Protein AF-A0A848U3A7-F1 (afdb_monomer)

Radius of gyration: 20.96 Å; Cα contacts (8 Å, |Δi|>4): 84; chains: 1; bounding box: 38×36×82 Å

Solvent-accessible surface area (backbone atoms only — not comparable to full-atom values): 9613 Å² total; per-residue (Å²): 123,81,75,87,51,58,86,50,58,68,59,52,72,75,42,60,68,68,57,58,52,49,51,50,49,52,52,49,53,54,52,50,55,54,60,68,44,42,67,53,64,67,47,54,68,44,70,77,42,96,84,55,59,61,68,57,55,51,52,46,66,77,72,51,73,86,42,72,33,51,48,27,39,52,53,17,50,54,28,49,51,50,47,51,52,56,60,71,40,46,82,78,63,79,54,56,68,72,56,50,52,49,52,51,49,52,37,49,53,51,21,54,54,27,42,51,52,16,39,60,68,63,37,92,81,52,44,75,71,53,44,50,50,53,52,51,53,49,50,54,51,50,49,52,52,50,51,44,64,60,62,67,62,58,72,73,61,60,58,61,59,55,59,63,63,76,78,110

pLDDT: mean 77.42, std 15.73, range [39.06, 94.44]

Sequence (168 aa):
QFFTSGLNKDLVKKIRMVNVLAIHKFIGYLFISILLLHPFFIILPKFFDDGVTPSGAFVRLITTFSSTGVVLGLIAYTSLLSLMVTAFFRFKLHLKYRTWKRLHGYLTLLFVIASTWHVINIGRHSNTSFSLFYVLAVVIGVFYLLRTYLLKTSKGRSDKRNTLKIIK

Mean predicted aligned error: 10.66 Å

Secondary structure (DSSP, 8-state):
-GGGG-SSHHHHHHS-HHHHHHHHHHHHHHHHHHHHHHHHHHHGGGGGSTTS-HHHHHHHHHH---SHHHHHHHHHHHHHHHHHHHHHTTTTS---HHHHHHHHHHHHHHHHHHHHHHHHHH-TT--HHHHHHHHHHHHHHHHHHHHHHHHTTTHHHHHHHHHHHH--

Foldseek 3Di:
DLVVLPPDVVVCVVDPPVVVVVVCVVVLVVVLVVLLCVVVVVLVVVVVVPPDDSVRVVVCLVPPPPDPLSVLSVQLNVLSVVLVCLVVCVVVVPDDPVVSVVSNLVSVLSNLVSVLVSCCVPPPPDDPVNNVVSVVVSVVVVVSVVSSVPVVVPPPPPVVVVVVVVVD

Structure (mmCIF, N/CA/C/O backbone):
data_AF-A0A848U3A7-F1
#
_entry.id   AF-A0A848U3A7-F1
#
loop_
_atom_site.group_PDB
_atom_site.id
_atom_site.type_symbol
_atom_site.label_atom_id
_atom_site.label_alt_id
_atom_site.label_comp_id
_atom_site.label_asym_id
_atom_site.label_entity_id
_atom_site.label_seq_id
_atom_site.pdbx_PDB_ins_code
_atom_site.Cartn_x
_atom_site.Cartn_y
_atom_site.Cartn_z
_atom_site.occupancy
_atom_site.B_iso_or_equiv
_atom_site.auth_seq_id
_atom_site.auth_comp_id
_atom_site.auth_asym_id
_atom_site.auth_atom_id
_atom_site.pdbx_PDB_model_num
ATOM 1 N N . GLN A 1 1 ? -6.632 1.756 9.600 1.00 51.34 1 GLN A N 1
ATOM 2 C CA . GLN A 1 1 ? -6.246 1.545 11.024 1.00 51.34 1 GLN A CA 1
ATOM 3 C C . GLN A 1 1 ? -6.099 2.828 11.874 1.00 51.34 1 GLN A C 1
ATOM 5 O O . GLN A 1 1 ? -6.202 2.727 13.095 1.00 51.34 1 GLN A O 1
ATOM 10 N N . PHE A 1 2 ? -5.920 4.022 11.287 1.00 45.12 2 PHE A N 1
ATOM 11 C CA . PHE A 1 2 ? -5.574 5.266 12.007 1.00 45.12 2 PHE A CA 1
ATOM 12 C C . PHE A 1 2 ? -6.577 5.774 13.065 1.00 45.12 2 PHE A C 1
ATOM 14 O O . PHE A 1 2 ? -6.165 6.386 14.047 1.00 45.12 2 PHE A O 1
ATOM 21 N N . PHE A 1 3 ? -7.873 5.479 12.946 1.00 43.50 3 PHE A N 1
ATOM 22 C CA . PHE A 1 3 ? -8.904 6.126 13.776 1.00 43.50 3 PHE A CA 1
ATOM 23 C C . PHE A 1 3 ? -9.395 5.313 14.986 1.00 43.50 3 PHE A C 1
ATOM 25 O O . PHE A 1 3 ? -10.040 5.854 15.876 1.00 43.50 3 PHE A O 1
ATOM 32 N N . THR A 1 4 ? -9.006 4.039 15.122 1.00 46.59 4 THR A N 1
ATOM 33 C CA . THR A 1 4 ? -9.216 3.277 16.381 1.00 46.59 4 THR A CA 1
ATOM 34 C C . THR A 1 4 ? -8.279 3.695 17.527 1.00 46.59 4 THR A C 1
ATOM 36 O O . THR A 1 4 ? -8.280 3.076 18.600 1.00 46.59 4 THR A O 1
ATOM 39 N N . SER A 1 5 ? -7.449 4.707 17.280 1.00 52.19 5 SER A N 1
ATOM 40 C CA . SER A 1 5 ? -6.436 5.259 18.177 1.00 52.19 5 SER A CA 1
ATOM 41 C C . SER A 1 5 ? -6.992 6.202 19.242 1.00 52.19 5 SER A C 1
ATOM 43 O O . SER A 1 5 ? -6.308 6.450 20.228 1.00 52.19 5 SER A O 1
ATOM 45 N N . GLY A 1 6 ? -8.211 6.725 19.071 1.00 51.81 6 GLY A N 1
ATOM 46 C CA . GLY A 1 6 ? -8.709 7.795 19.937 1.00 51.81 6 GLY A CA 1
ATOM 47 C C . GLY A 1 6 ? -7.855 9.068 19.860 1.00 51.81 6 GLY A C 1
ATOM 48 O O . GLY A 1 6 ? -7.860 9.837 20.816 1.00 51.81 6 GLY A O 1
ATOM 49 N N . LEU A 1 7 ? -7.116 9.273 18.753 1.00 53.53 7 LEU A N 1
ATOM 50 C CA . LEU A 1 7 ? -6.240 10.432 18.529 1.00 53.53 7 LEU A CA 1
ATOM 51 C C . LEU A 1 7 ? -6.975 11.765 18.687 1.00 53.53 7 LEU A C 1
ATOM 53 O O . LEU A 1 7 ? -6.378 12.724 19.160 1.00 53.53 7 LEU A O 1
ATOM 57 N N . ASN A 1 8 ? -8.264 11.802 18.349 1.00 55.25 8 ASN A N 1
ATOM 58 C CA . ASN A 1 8 ? -9.125 12.935 18.631 1.00 55.25 8 ASN A CA 1
ATOM 59 C C . ASN A 1 8 ? -10.474 12.428 19.166 1.00 55.25 8 ASN A C 1
ATOM 61 O O . ASN A 1 8 ? -11.334 11.972 18.408 1.00 55.25 8 ASN A O 1
ATOM 65 N N . LYS A 1 9 ? -10.618 12.415 20.497 1.00 58.78 9 LYS A N 1
ATOM 66 C CA . LYS A 1 9 ? -11.817 11.898 21.180 1.00 58.78 9 LYS A CA 1
ATOM 67 C C . LYS A 1 9 ? -13.074 12.681 20.802 1.00 58.78 9 LYS A C 1
ATOM 69 O O . LYS A 1 9 ? -14.150 12.089 20.794 1.00 58.78 9 LYS A O 1
ATO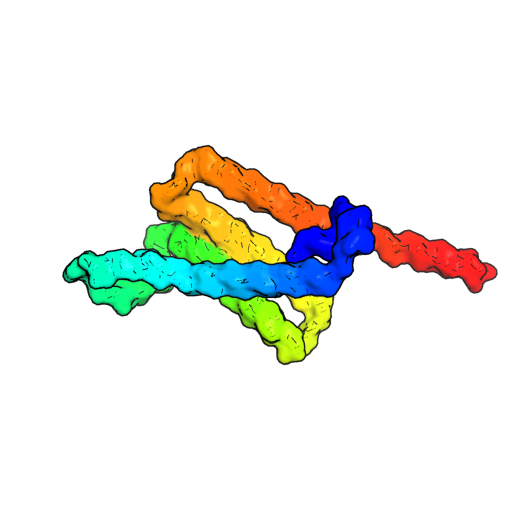M 74 N N . ASP A 1 10 ? -12.929 13.951 20.438 1.00 57.97 10 ASP A N 1
ATOM 75 C CA . ASP A 1 10 ? -14.048 14.826 20.090 1.00 57.97 10 ASP A CA 1
ATOM 76 C C . ASP A 1 10 ? -14.589 14.520 18.689 1.00 57.97 10 ASP A C 1
ATOM 78 O O . ASP A 1 10 ? -15.798 14.373 18.502 1.00 57.97 10 ASP A O 1
ATOM 82 N N . LEU A 1 11 ? -13.703 14.266 17.720 1.00 57.78 11 LEU A N 1
ATOM 83 C CA . LEU A 1 11 ? -14.092 13.784 16.387 1.00 57.78 11 LEU A CA 1
ATOM 84 C C . LEU A 1 11 ? -14.692 12.370 16.429 1.00 57.78 11 LEU A C 1
ATOM 86 O O . LEU A 1 11 ? -15.667 12.093 15.735 1.00 57.78 11 LEU A O 1
ATOM 90 N N . VAL A 1 12 ? -14.156 11.481 17.272 1.00 58.50 12 VAL A N 1
ATOM 91 C CA . VAL A 1 12 ? -14.683 10.112 17.447 1.00 58.50 12 VAL A CA 1
ATOM 92 C C . VAL A 1 12 ? -16.023 10.097 18.196 1.00 58.50 12 VAL A C 1
ATOM 94 O O . VAL A 1 12 ? -16.836 9.206 17.962 1.00 58.50 12 VAL A O 1
ATOM 97 N N . LYS A 1 13 ? -16.297 11.081 19.064 1.00 61.22 13 LYS A N 1
ATOM 98 C CA . LYS A 1 13 ? -17.631 11.271 19.662 1.00 61.22 13 LYS A CA 1
ATOM 99 C C . LYS A 1 13 ? -18.671 11.675 18.616 1.00 61.22 13 LYS A C 1
ATOM 101 O O . LYS A 1 13 ? -19.811 11.231 18.703 1.00 61.22 13 LYS A O 1
ATOM 106 N N . LYS A 1 14 ? -18.280 12.496 17.637 1.00 64.19 14 LYS A N 1
ATOM 107 C CA . LYS A 1 14 ? -19.182 13.019 16.599 1.00 64.19 14 LYS A CA 1
ATOM 108 C C . LYS A 1 14 ? -19.387 12.042 15.434 1.00 64.19 14 LYS A C 1
ATOM 110 O O . LYS A 1 14 ? -20.459 12.011 14.839 1.00 64.19 14 LYS A O 1
ATOM 115 N N . ILE A 1 15 ? -18.383 11.219 15.119 1.00 67.38 15 ILE A N 1
ATOM 116 C CA . ILE A 1 15 ? -18.407 10.264 14.002 1.00 67.38 15 ILE A CA 1
ATOM 117 C C . ILE A 1 15 ? -18.467 8.834 14.543 1.00 67.38 15 ILE A C 1
ATOM 119 O O . ILE A 1 15 ? -17.527 8.350 15.174 1.00 67.38 15 ILE A O 1
ATOM 123 N N . ARG A 1 16 ? -19.551 8.108 14.238 1.00 71.56 16 ARG A N 1
ATOM 124 C CA . ARG A 1 16 ? -19.697 6.706 14.659 1.00 71.56 16 ARG A CA 1
ATOM 125 C C . ARG A 1 16 ? -18.554 5.852 14.098 1.00 71.56 16 ARG A C 1
ATOM 127 O O . ARG A 1 16 ? -18.300 5.837 12.894 1.00 71.56 16 ARG A O 1
ATOM 134 N N . MET A 1 17 ? -17.931 5.047 14.961 1.00 69.44 17 MET A N 1
ATOM 135 C CA . MET A 1 17 ? -16.834 4.129 14.605 1.00 69.44 17 MET A CA 1
ATOM 136 C C . MET A 1 17 ? -17.172 3.155 13.463 1.00 69.44 17 MET A C 1
ATOM 138 O O . MET A 1 17 ? -16.270 2.704 12.756 1.00 69.44 17 MET A O 1
ATOM 142 N N . VAL A 1 18 ? -18.457 2.843 13.265 1.00 76.06 18 VAL A N 1
ATOM 143 C CA . VAL A 1 18 ? -18.926 2.015 12.144 1.00 76.06 18 VAL A CA 1
ATOM 144 C C . VAL A 1 18 ? -18.660 2.676 10.787 1.00 76.06 18 VAL A C 1
ATOM 146 O O . VAL A 1 18 ? -18.170 2.003 9.882 1.00 76.06 18 VAL A O 1
ATOM 149 N N . ASN A 1 19 ? -18.857 3.993 10.673 1.00 80.69 19 ASN A N 1
ATOM 150 C CA . ASN A 1 19 ? -18.649 4.739 9.427 1.00 80.69 19 ASN A CA 1
ATOM 151 C C . ASN A 1 19 ? -17.161 4.809 9.088 1.00 80.69 19 ASN A C 1
ATOM 153 O O . ASN A 1 19 ? -16.757 4.572 7.957 1.00 80.69 19 ASN A O 1
ATOM 157 N N . VAL A 1 20 ? -16.326 5.042 10.098 1.00 77.12 20 VAL A N 1
ATOM 158 C CA . VAL A 1 20 ? -14.866 5.046 9.955 1.00 77.12 20 VAL A CA 1
ATOM 159 C C . VAL A 1 20 ? -14.350 3.707 9.425 1.00 77.12 20 VAL A C 1
ATOM 161 O O . VAL A 1 20 ? -13.482 3.666 8.551 1.00 77.12 20 VAL A O 1
ATOM 164 N N . LEU A 1 21 ? -14.870 2.595 9.953 1.00 79.19 21 LEU A N 1
ATOM 165 C CA . LEU A 1 21 ? -14.480 1.266 9.495 1.00 79.19 21 LEU A CA 1
ATOM 166 C C . LEU A 1 21 ? -14.982 0.993 8.071 1.00 79.19 21 LEU A C 1
ATOM 168 O O . LEU A 1 21 ? -14.253 0.377 7.296 1.00 79.19 21 LEU A O 1
ATOM 172 N N . ALA A 1 22 ? -16.185 1.457 7.723 1.00 85.31 22 ALA A N 1
ATOM 173 C CA . ALA A 1 22 ? -16.718 1.364 6.366 1.00 85.31 22 ALA A CA 1
ATOM 174 C C . ALA A 1 22 ? -15.845 2.137 5.365 1.00 85.31 22 ALA A C 1
ATOM 176 O O . ALA A 1 22 ? -15.403 1.558 4.376 1.00 85.31 22 ALA A O 1
ATOM 177 N N . ILE A 1 23 ? -15.490 3.387 5.679 1.00 86.00 23 ILE A N 1
ATOM 178 C CA . ILE A 1 23 ? -14.600 4.220 4.857 1.00 86.00 23 ILE A CA 1
ATOM 179 C C . ILE A 1 23 ? -13.225 3.562 4.708 1.00 86.00 23 ILE A C 1
ATOM 181 O O . ILE A 1 23 ? -12.699 3.478 3.605 1.00 86.00 23 ILE A O 1
ATOM 185 N N . HIS A 1 24 ? -12.645 3.031 5.790 1.00 87.12 24 HIS A N 1
ATOM 186 C CA . HIS A 1 24 ? -11.350 2.352 5.708 1.00 87.12 24 HIS A CA 1
ATOM 187 C C . HIS A 1 24 ? -11.384 1.124 4.792 1.00 87.12 24 HIS A C 1
ATOM 189 O O . HIS A 1 24 ? -10.426 0.905 4.056 1.00 87.12 24 HIS A O 1
ATOM 195 N N . LYS A 1 25 ? -12.465 0.333 4.836 1.00 88.00 25 LYS A N 1
ATOM 196 C CA . LYS A 1 25 ? -12.650 -0.806 3.930 1.00 88.00 25 LYS A CA 1
ATOM 197 C C . LYS A 1 25 ? -12.797 -0.342 2.485 1.00 88.00 25 LYS A C 1
ATOM 199 O O . LYS A 1 25 ? -12.130 -0.895 1.624 1.00 88.00 25 LYS A O 1
ATOM 204 N N . PHE A 1 26 ? -13.620 0.676 2.241 1.00 91.56 26 PHE A N 1
ATOM 205 C CA . PHE A 1 26 ? -13.831 1.235 0.907 1.00 91.56 26 PHE A CA 1
ATOM 206 C C . PHE A 1 26 ? -12.522 1.747 0.294 1.00 91.56 26 PHE A C 1
ATOM 208 O O . PHE A 1 26 ? -12.118 1.287 -0.769 1.00 91.56 26 PHE A O 1
ATOM 215 N N . ILE A 1 27 ? -11.810 2.613 1.022 1.00 90.81 27 ILE A N 1
ATOM 216 C CA . ILE A 1 27 ? -10.498 3.131 0.619 1.00 90.81 27 ILE A CA 1
ATOM 217 C C . ILE A 1 27 ? -9.510 1.976 0.423 1.00 90.81 27 ILE A C 1
ATOM 219 O O . ILE A 1 27 ? -8.811 1.929 -0.581 1.00 90.81 27 ILE A O 1
ATOM 223 N N . GLY A 1 28 ? -9.467 1.018 1.352 1.00 89.88 28 GLY A N 1
ATOM 224 C CA . GLY A 1 28 ? -8.575 -0.136 1.262 1.00 89.88 28 GLY A CA 1
ATOM 225 C C . GLY A 1 28 ? -8.796 -0.957 -0.008 1.00 89.88 28 GLY A C 1
ATOM 226 O O . GLY A 1 28 ? -7.830 -1.246 -0.706 1.00 89.88 28 GLY A O 1
ATOM 227 N N . TYR A 1 29 ? -10.048 -1.288 -0.336 1.00 91.06 29 TYR A N 1
ATOM 228 C CA . TYR A 1 29 ? -10.366 -2.023 -1.560 1.00 91.06 29 TYR A CA 1
ATOM 229 C C . TYR A 1 29 ? -10.038 -1.218 -2.815 1.00 91.06 29 TYR A C 1
ATOM 231 O O . TYR A 1 29 ? -9.408 -1.762 -3.714 1.00 91.06 29 TYR A O 1
ATOM 239 N N . LEU A 1 30 ? -10.366 0.077 -2.843 1.00 93.56 30 LEU A N 1
ATOM 240 C CA . LEU A 1 30 ? -10.043 0.950 -3.971 1.00 93.56 30 LEU A CA 1
ATOM 241 C C . LEU A 1 30 ? -8.530 0.994 -4.247 1.00 93.56 30 LEU A C 1
ATOM 243 O O . LEU A 1 30 ? -8.096 0.749 -5.371 1.00 93.56 30 LEU A O 1
ATOM 247 N N . PHE A 1 31 ? -7.719 1.256 -3.217 1.00 91.94 31 PHE A N 1
ATOM 248 C CA . PHE A 1 31 ? -6.263 1.316 -3.363 1.00 91.94 31 PHE A CA 1
ATOM 249 C C . PHE A 1 31 ? -5.659 -0.038 -3.733 1.00 91.94 31 PHE A C 1
ATOM 251 O O . PHE A 1 31 ? -4.792 -0.084 -4.599 1.00 91.94 31 PHE A O 1
ATOM 258 N N . ILE A 1 32 ? -6.114 -1.138 -3.122 1.00 92.25 32 ILE A N 1
ATOM 259 C CA . ILE A 1 32 ? -5.635 -2.482 -3.473 1.00 92.25 32 ILE A CA 1
ATOM 260 C C . ILE A 1 32 ? -5.925 -2.784 -4.946 1.00 92.25 32 ILE A C 1
ATOM 262 O O . ILE A 1 32 ? -5.030 -3.259 -5.636 1.00 92.25 32 ILE A O 1
ATOM 266 N N . SER A 1 33 ? -7.123 -2.474 -5.450 1.00 92.44 33 SER A N 1
ATOM 267 C CA . SER A 1 33 ? -7.467 -2.691 -6.860 1.00 92.44 33 SER A CA 1
ATOM 268 C C . SER A 1 33 ? -6.547 -1.916 -7.805 1.00 92.44 33 SER A C 1
ATOM 270 O O . SER A 1 33 ? -5.999 -2.500 -8.736 1.00 92.44 33 SER A O 1
ATOM 272 N N . ILE A 1 34 ? -6.316 -0.625 -7.541 1.00 93.06 34 ILE A N 1
ATOM 273 C CA . ILE A 1 34 ? -5.430 0.212 -8.368 1.00 93.06 34 ILE A CA 1
ATOM 274 C C . ILE A 1 34 ? -3.987 -0.308 -8.322 1.00 93.06 34 ILE A C 1
ATOM 276 O O . ILE A 1 34 ? -3.333 -0.430 -9.355 1.00 93.06 34 ILE A O 1
ATOM 280 N N . LEU A 1 35 ? -3.487 -0.644 -7.132 1.00 91.69 35 LEU A N 1
ATOM 281 C CA . LEU A 1 35 ? -2.114 -1.111 -6.940 1.00 91.69 35 LEU A CA 1
ATOM 282 C C . LEU A 1 35 ? -1.880 -2.527 -7.481 1.00 91.69 35 LEU A C 1
ATOM 284 O O . LEU A 1 35 ? -0.771 -2.836 -7.906 1.00 91.69 35 LEU A O 1
ATOM 288 N N . LEU A 1 36 ? -2.898 -3.388 -7.513 1.00 90.38 36 LEU A N 1
ATOM 289 C CA . LEU A 1 36 ? -2.793 -4.690 -8.173 1.00 90.38 36 LEU A CA 1
ATOM 290 C C . LEU A 1 36 ? -2.684 -4.550 -9.690 1.00 90.38 36 LEU A C 1
ATOM 292 O O . LEU A 1 36 ? -1.931 -5.301 -10.307 1.00 90.38 36 LEU A O 1
ATOM 296 N N . LEU A 1 37 ? -3.389 -3.574 -10.265 1.00 90.38 37 LEU A N 1
ATOM 297 C CA . LEU A 1 37 ? -3.328 -3.241 -11.690 1.00 90.38 37 LEU A CA 1
ATOM 298 C C . LEU A 1 37 ? -2.090 -2.415 -12.064 1.00 90.38 37 LEU A C 1
ATOM 300 O O . LEU A 1 37 ? -1.792 -2.254 -13.243 1.00 90.38 37 LEU A O 1
ATOM 304 N N . HIS A 1 38 ? -1.327 -1.919 -11.091 1.00 88.19 38 HIS A N 1
ATOM 305 C CA . HIS A 1 38 ? -0.151 -1.086 -11.341 1.00 88.19 38 HIS A CA 1
ATOM 306 C C . HIS A 1 38 ? 0.875 -1.707 -12.315 1.00 88.19 38 HIS A C 1
ATOM 308 O O . HIS A 1 38 ? 1.249 -1.016 -13.265 1.00 88.19 38 HIS A O 1
ATOM 314 N N . PRO A 1 39 ? 1.297 -2.985 -12.185 1.00 84.44 39 PRO A N 1
ATOM 315 C CA . PRO A 1 39 ? 2.203 -3.595 -13.160 1.00 84.44 39 PRO A CA 1
ATOM 316 C C . PRO A 1 39 ? 1.603 -3.648 -14.570 1.00 84.44 39 PRO A C 1
ATOM 318 O O . PRO A 1 39 ? 2.322 -3.485 -15.551 1.00 84.44 39 PRO A O 1
ATOM 321 N N . PHE A 1 40 ? 0.282 -3.815 -14.678 1.00 83.88 40 PHE A N 1
ATOM 322 C CA . PHE A 1 40 ? -0.416 -3.800 -15.961 1.00 83.88 40 PHE A CA 1
ATOM 323 C C . PHE A 1 40 ? -0.361 -2.412 -16.609 1.00 83.88 40 PHE A C 1
ATOM 325 O O . PHE A 1 40 ? -0.051 -2.312 -17.792 1.00 83.88 40 PHE A O 1
ATOM 332 N N . PHE A 1 41 ? -0.541 -1.337 -15.834 1.00 84.56 41 PHE A N 1
ATOM 333 C CA . PHE A 1 41 ? -0.387 0.036 -16.334 1.00 84.56 41 PHE A CA 1
ATOM 334 C C . PHE A 1 41 ? 1.043 0.371 -16.778 1.00 84.56 41 PHE A C 1
ATOM 336 O O . PHE A 1 41 ? 1.218 1.211 -17.653 1.00 84.56 41 PHE A O 1
ATOM 343 N N . ILE A 1 42 ? 2.063 -0.291 -16.222 1.00 79.75 42 ILE A N 1
ATOM 344 C CA . ILE A 1 42 ? 3.456 -0.139 -16.679 1.00 79.75 42 ILE A CA 1
ATOM 345 C C . ILE A 1 42 ? 3.692 -0.864 -18.010 1.00 79.75 42 ILE A C 1
ATOM 347 O O . ILE A 1 42 ? 4.484 -0.404 -18.833 1.00 79.75 42 ILE A O 1
ATOM 351 N N . ILE A 1 43 ? 3.042 -2.010 -18.219 1.00 75.88 43 ILE A N 1
ATOM 352 C CA . ILE A 1 43 ? 3.216 -2.814 -19.434 1.00 75.88 43 ILE A CA 1
ATOM 353 C C . ILE A 1 43 ? 2.351 -2.269 -20.576 1.00 75.88 43 ILE A C 1
ATOM 355 O O . ILE A 1 43 ? 2.776 -2.346 -21.719 1.00 75.88 43 ILE A O 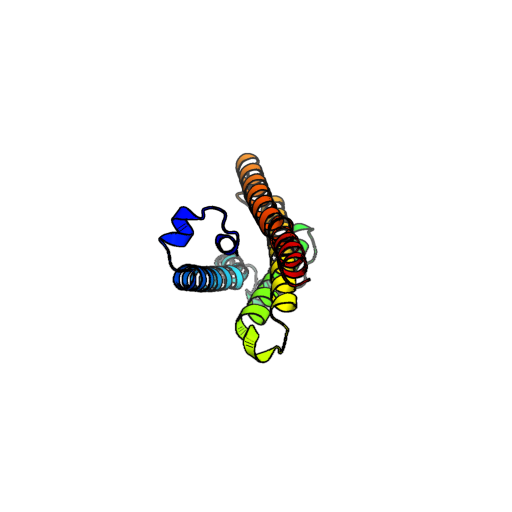1
ATOM 359 N N . LEU A 1 44 ? 1.194 -1.663 -20.283 1.00 79.06 44 LEU A N 1
ATOM 360 C CA . LEU A 1 44 ? 0.240 -1.118 -21.260 1.00 79.06 44 LEU A CA 1
ATOM 361 C C . LEU A 1 44 ? 0.882 -0.249 -22.361 1.00 79.06 44 LEU A C 1
ATOM 363 O O . LEU A 1 44 ? 0.657 -0.544 -23.530 1.00 79.06 44 LEU A O 1
ATOM 367 N N . PRO A 1 45 ? 1.728 0.753 -22.048 1.00 75.25 45 PRO A N 1
ATOM 368 C CA . PRO A 1 45 ? 2.413 1.540 -23.073 1.00 75.25 45 PRO A CA 1
ATOM 369 C C . PRO A 1 45 ? 3.308 0.698 -23.991 1.00 75.25 45 PRO A C 1
ATOM 371 O O . PRO A 1 45 ? 3.427 1.003 -25.170 1.00 75.25 45 PRO A O 1
ATOM 374 N N . LYS A 1 46 ? 3.884 -0.400 -23.484 1.00 71.94 46 LYS A N 1
ATOM 375 C CA . LYS A 1 46 ? 4.749 -1.295 -24.267 1.00 71.94 46 LYS A CA 1
ATOM 376 C C . LYS A 1 46 ? 3.992 -2.140 -25.287 1.00 71.94 46 LYS A C 1
ATOM 378 O O . LYS A 1 46 ? 4.634 -2.710 -26.154 1.00 71.94 46 LYS A O 1
ATOM 383 N N . PHE A 1 47 ? 2.663 -2.241 -25.199 1.00 68.81 47 PHE A N 1
ATOM 384 C CA . PHE A 1 47 ? 1.862 -2.876 -26.255 1.00 68.81 47 PHE A CA 1
ATOM 385 C C . PHE A 1 47 ? 1.872 -2.061 -27.554 1.00 68.81 47 PHE A C 1
ATOM 387 O O . PHE A 1 47 ? 1.554 -2.612 -28.601 1.00 68.81 47 PHE A O 1
ATOM 394 N N . PHE A 1 48 ? 2.213 -0.771 -27.475 1.00 72.88 48 PHE A N 1
ATOM 395 C CA . PHE A 1 48 ? 2.293 0.135 -28.620 1.00 72.88 48 PHE A CA 1
ATOM 396 C C . PHE A 1 48 ? 3.729 0.322 -29.137 1.00 72.88 48 PHE A C 1
ATOM 398 O O . PHE A 1 48 ? 3.913 0.969 -30.161 1.00 72.88 48 PHE A O 1
ATOM 405 N N . ASP A 1 49 ? 4.730 -0.239 -28.447 1.00 69.75 49 ASP A N 1
ATOM 406 C CA . ASP A 1 49 ? 6.117 -0.296 -28.915 1.00 69.75 49 ASP A CA 1
ATOM 407 C C . ASP A 1 49 ? 6.354 -1.670 -29.569 1.00 69.75 49 ASP A C 1
ATOM 409 O O . ASP A 1 49 ? 6.395 -2.689 -28.879 1.00 69.75 49 ASP A O 1
ATOM 413 N N . ASP A 1 50 ? 6.564 -1.710 -30.888 1.00 59.78 50 ASP A N 1
ATOM 414 C CA . ASP A 1 50 ? 6.669 -2.926 -31.728 1.00 59.78 50 ASP A CA 1
ATOM 415 C C . ASP A 1 50 ? 7.841 -3.891 -31.393 1.00 59.78 50 ASP A C 1
ATOM 417 O O . ASP A 1 50 ? 8.116 -4.842 -32.123 1.00 59.78 50 ASP A O 1
ATOM 421 N N . GLY A 1 51 ? 8.573 -3.673 -30.294 1.00 63.34 51 GLY A N 1
ATOM 422 C CA . GLY A 1 51 ? 9.831 -4.362 -29.984 1.00 63.34 51 GLY A CA 1
ATOM 423 C C . GLY A 1 51 ? 9.744 -5.582 -29.059 1.00 63.34 51 GLY A C 1
ATOM 424 O O . GLY A 1 51 ? 10.729 -6.311 -28.932 1.00 63.34 51 GLY A O 1
ATOM 425 N N . VAL A 1 52 ? 8.628 -5.822 -28.357 1.00 66.31 52 VAL A N 1
ATOM 426 C CA . VAL A 1 52 ? 8.526 -6.942 -27.398 1.00 66.31 52 VAL A CA 1
ATOM 427 C C . VAL A 1 52 ? 7.093 -7.430 -27.240 1.00 66.31 52 VAL A C 1
ATOM 429 O O . VAL A 1 52 ? 6.188 -6.642 -26.984 1.00 66.31 52 VAL A O 1
ATOM 432 N N . THR A 1 53 ? 6.887 -8.750 -27.280 1.00 74.19 53 THR A N 1
ATOM 433 C CA . THR A 1 53 ? 5.575 -9.315 -26.958 1.00 74.19 53 THR A CA 1
ATOM 434 C C . THR A 1 53 ? 5.194 -8.963 -25.509 1.00 74.19 53 THR A C 1
ATOM 436 O O . THR A 1 53 ? 6.010 -9.118 -24.590 1.00 74.19 53 THR A O 1
ATOM 439 N N . PRO A 1 54 ? 3.956 -8.510 -25.252 1.00 67.88 54 PRO A N 1
ATOM 440 C CA . PRO A 1 54 ? 3.539 -8.066 -23.920 1.00 67.88 54 PRO A CA 1
ATOM 441 C C . PRO A 1 54 ? 3.626 -9.155 -22.844 1.00 67.88 54 PRO A C 1
ATOM 443 O O . PRO A 1 54 ? 3.951 -8.882 -21.686 1.00 67.88 54 PRO A O 1
ATOM 446 N N . SER A 1 55 ? 3.397 -10.410 -23.237 1.00 73.75 55 SER A N 1
ATOM 447 C CA . SER A 1 55 ? 3.596 -11.584 -22.385 1.00 73.75 55 SER A CA 1
ATOM 448 C C . SER A 1 55 ? 5.067 -11.761 -21.993 1.00 73.75 55 SER A C 1
ATOM 450 O O . SER A 1 55 ? 5.363 -11.993 -20.821 1.00 73.75 55 SER A O 1
ATOM 452 N N . GLY A 1 56 ? 6.000 -11.572 -22.931 1.00 73.19 56 GLY A N 1
ATOM 453 C CA . GLY A 1 56 ? 7.439 -11.593 -22.665 1.00 73.19 56 GLY A CA 1
ATOM 454 C C . GLY A 1 56 ? 7.877 -10.466 -21.727 1.00 73.19 56 GLY A C 1
ATOM 455 O O . GLY A 1 56 ? 8.677 -10.693 -20.819 1.00 73.19 56 GLY A O 1
ATOM 456 N N . ALA A 1 57 ? 7.302 -9.268 -21.875 1.00 74.19 57 ALA A N 1
ATOM 457 C CA . ALA A 1 57 ? 7.553 -8.146 -20.972 1.00 74.19 57 ALA A CA 1
ATOM 458 C C . ALA A 1 57 ? 7.052 -8.418 -19.541 1.00 74.19 57 ALA A C 1
ATOM 460 O O . ALA A 1 57 ? 7.749 -8.078 -18.583 1.00 74.19 57 ALA A O 1
ATOM 461 N N . PHE A 1 58 ? 5.890 -9.064 -19.390 1.00 74.56 58 PHE A N 1
ATOM 462 C CA . PHE A 1 58 ? 5.363 -9.472 -18.086 1.00 74.56 58 PHE A CA 1
ATOM 463 C C . PHE A 1 58 ? 6.236 -10.538 -17.419 1.00 74.56 58 PHE A C 1
ATOM 465 O O . PHE A 1 58 ? 6.629 -10.363 -16.267 1.00 74.56 58 PHE A O 1
ATOM 472 N N . VAL A 1 59 ? 6.593 -11.606 -18.146 1.00 77.44 59 VAL A N 1
ATOM 473 C CA . VAL A 1 59 ? 7.475 -12.663 -17.624 1.00 77.44 59 VAL A CA 1
A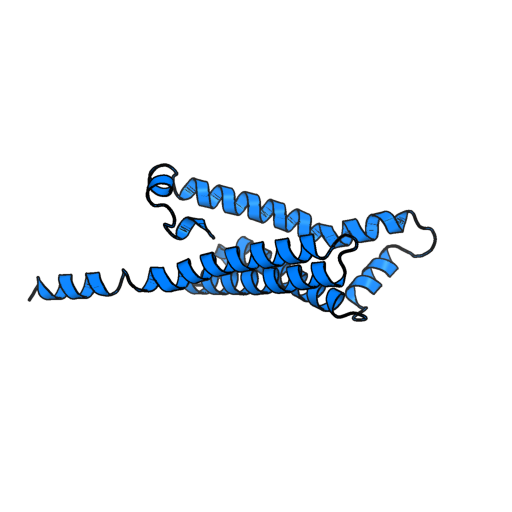TOM 474 C C . VAL A 1 59 ? 8.804 -12.060 -17.193 1.00 77.44 59 VAL A C 1
ATOM 476 O O . VAL A 1 59 ? 9.242 -12.290 -16.071 1.00 77.44 59 VAL A O 1
ATOM 479 N N . ARG A 1 60 ? 9.403 -11.206 -18.028 1.00 76.62 60 ARG A N 1
ATOM 480 C CA . ARG A 1 60 ? 10.646 -10.513 -17.687 1.00 76.62 60 ARG A CA 1
ATOM 481 C C . ARG A 1 60 ? 10.484 -9.659 -16.429 1.00 76.62 60 ARG A C 1
ATOM 483 O O . ARG A 1 60 ? 11.365 -9.687 -15.583 1.00 76.62 60 ARG A O 1
ATOM 490 N N . LEU A 1 6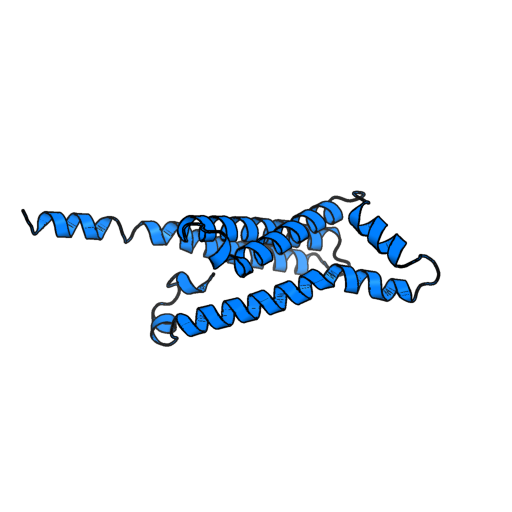1 ? 9.364 -8.960 -16.252 1.00 75.94 61 LEU A N 1
ATOM 491 C CA . LEU A 1 61 ? 9.108 -8.141 -15.063 1.00 75.94 61 LEU A CA 1
ATOM 492 C C . LEU A 1 61 ? 9.063 -8.958 -13.759 1.00 75.94 61 LEU A C 1
ATOM 494 O O . LEU A 1 61 ? 9.520 -8.463 -12.731 1.00 75.94 61 LEU A O 1
ATOM 498 N N . ILE A 1 62 ? 8.560 -10.196 -13.791 1.00 73.62 62 ILE A N 1
ATOM 499 C CA . ILE A 1 62 ? 8.466 -11.057 -12.596 1.00 73.62 62 ILE A CA 1
ATOM 500 C C . ILE A 1 62 ? 9.691 -11.958 -12.374 1.00 73.62 62 ILE A C 1
ATOM 502 O O . ILE A 1 62 ? 9.906 -12.402 -11.249 1.00 73.62 62 ILE A O 1
ATOM 506 N N . THR A 1 63 ? 10.492 -12.237 -13.408 1.00 76.44 63 THR A N 1
ATOM 507 C CA . THR A 1 63 ? 11.678 -13.114 -13.312 1.00 76.44 63 THR A CA 1
ATOM 508 C C . THR A 1 63 ? 13.006 -12.363 -13.272 1.00 76.44 63 THR A C 1
ATOM 510 O O . THR A 1 63 ? 14.032 -12.940 -12.915 1.00 76.44 63 THR A O 1
ATOM 513 N N . THR A 1 64 ? 13.016 -11.078 -13.626 1.00 76.12 64 THR A N 1
ATOM 514 C CA . THR A 1 64 ? 14.245 -10.284 -13.708 1.00 76.12 64 THR A CA 1
ATOM 515 C C . THR A 1 64 ? 14.506 -9.559 -12.394 1.00 76.12 64 THR A C 1
ATOM 517 O O . THR A 1 64 ? 13.971 -8.484 -12.137 1.00 76.12 64 THR A O 1
ATOM 520 N N . PHE A 1 65 ? 15.403 -10.108 -11.578 1.00 79.81 65 PHE A N 1
ATOM 521 C CA . PHE A 1 65 ? 15.853 -9.499 -10.319 1.00 79.81 65 PHE A CA 1
ATOM 522 C C . PHE A 1 65 ? 17.059 -8.563 -10.516 1.00 79.81 65 PHE A C 1
ATOM 524 O O . PHE A 1 65 ? 17.956 -8.502 -9.682 1.00 79.81 65 PHE A O 1
ATOM 531 N N . SER A 1 66 ? 17.107 -7.841 -11.639 1.00 74.81 66 SER A N 1
ATOM 532 C CA . SER A 1 66 ? 18.288 -7.061 -12.043 1.00 74.81 66 SER A CA 1
ATOM 533 C C . SER A 1 66 ? 18.554 -5.815 -11.205 1.00 74.81 66 SER A C 1
ATOM 535 O O . SER A 1 66 ? 19.641 -5.254 -11.293 1.00 74.81 66 SER A O 1
ATOM 537 N N . SER A 1 67 ? 17.586 -5.343 -10.419 1.00 83.44 67 SER A N 1
ATOM 538 C CA . SER A 1 67 ? 17.787 -4.182 -9.557 1.00 83.44 67 SER A CA 1
ATOM 539 C C . SER A 1 67 ? 17.055 -4.328 -8.234 1.00 83.44 67 SER A C 1
ATOM 541 O O . SER A 1 67 ? 15.954 -4.879 -8.155 1.00 83.44 67 SER A O 1
ATOM 543 N N . THR A 1 68 ? 17.652 -3.768 -7.183 1.00 86.88 68 THR A N 1
ATOM 544 C CA . THR A 1 68 ? 17.099 -3.779 -5.825 1.00 86.88 68 THR A CA 1
ATOM 545 C C . THR A 1 68 ? 15.679 -3.217 -5.783 1.00 86.88 68 THR A C 1
ATOM 547 O O . THR A 1 68 ? 14.834 -3.719 -5.048 1.00 86.88 68 THR A O 1
ATOM 550 N N . GLY A 1 69 ? 15.376 -2.206 -6.604 1.00 86.00 69 GLY A N 1
ATOM 551 C CA . GLY A 1 69 ? 14.032 -1.643 -6.677 1.00 86.00 69 GLY A CA 1
ATOM 552 C C . GLY A 1 69 ? 12.991 -2.634 -7.209 1.00 86.00 69 GLY A C 1
ATOM 553 O O . GLY A 1 69 ? 11.883 -2.651 -6.683 1.00 86.00 69 GLY A O 1
ATOM 554 N N . VAL A 1 70 ? 13.320 -3.499 -8.178 1.00 86.44 70 VAL A N 1
ATOM 555 C CA . VAL A 1 70 ? 12.377 -4.522 -8.675 1.00 86.44 70 VAL A CA 1
ATOM 556 C C . VAL A 1 70 ? 12.096 -5.552 -7.583 1.00 86.44 70 VAL A C 1
ATOM 558 O O . VAL A 1 70 ? 10.935 -5.871 -7.330 1.00 86.44 70 VAL A O 1
ATOM 561 N N . VAL A 1 71 ? 13.133 -5.994 -6.864 1.00 90.50 71 VAL A N 1
ATOM 562 C CA . VAL A 1 71 ? 12.986 -6.926 -5.733 1.00 90.50 71 VAL A CA 1
ATOM 563 C C . VAL A 1 71 ? 12.072 -6.339 -4.654 1.00 90.50 71 VAL A C 1
ATOM 565 O O . VAL A 1 71 ? 11.133 -6.993 -4.204 1.00 90.50 71 VAL A O 1
ATOM 568 N N . LEU A 1 72 ? 12.296 -5.078 -4.273 1.00 92.00 72 LEU A N 1
ATOM 569 C CA . LEU A 1 72 ? 11.460 -4.375 -3.296 1.00 92.00 72 LEU A CA 1
ATOM 570 C C . LEU A 1 72 ? 10.016 -4.206 -3.781 1.00 92.00 72 LEU A C 1
ATOM 572 O O . LEU A 1 72 ? 9.087 -4.341 -2.986 1.00 92.00 72 LEU A O 1
ATOM 576 N N . GLY A 1 73 ? 9.822 -3.979 -5.082 1.00 90.56 73 GLY A N 1
ATOM 577 C CA . GLY A 1 73 ? 8.505 -3.949 -5.715 1.00 90.56 73 GLY A CA 1
ATOM 578 C C . GLY A 1 73 ? 7.770 -5.284 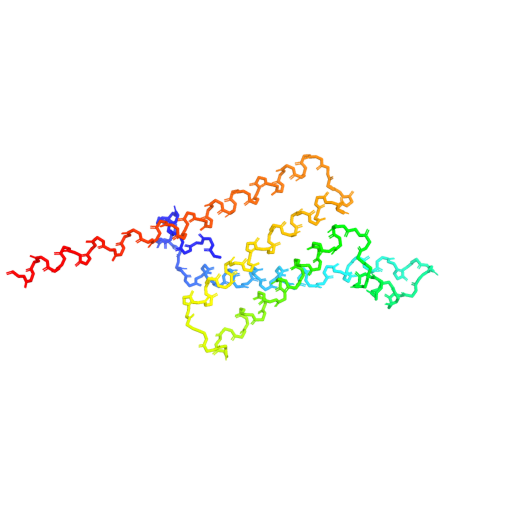-5.582 1.00 90.56 73 GLY A C 1
ATOM 579 O O . GLY A 1 73 ? 6.612 -5.300 -5.177 1.00 90.56 73 GLY A O 1
ATOM 580 N N . LEU A 1 74 ? 8.448 -6.410 -5.826 1.00 91.00 74 LEU A N 1
ATOM 581 C CA . LEU A 1 74 ? 7.877 -7.753 -5.659 1.00 91.00 74 LEU A CA 1
ATOM 582 C C . LEU A 1 74 ? 7.554 -8.070 -4.190 1.00 91.00 74 LEU A C 1
ATOM 584 O O . LEU A 1 74 ? 6.490 -8.620 -3.894 1.00 91.00 74 LEU A O 1
ATOM 588 N N . ILE A 1 75 ? 8.418 -7.675 -3.250 1.00 93.38 75 ILE A N 1
ATOM 589 C CA . ILE A 1 75 ? 8.152 -7.813 -1.806 1.00 93.38 75 ILE A CA 1
ATOM 590 C C . ILE A 1 75 ? 6.929 -6.977 -1.399 1.00 93.38 75 ILE A C 1
ATOM 592 O O . ILE A 1 75 ? 6.056 -7.453 -0.667 1.00 93.38 75 ILE A O 1
ATOM 596 N N . ALA A 1 76 ? 6.821 -5.742 -1.893 1.00 93.62 76 ALA A N 1
ATOM 597 C CA . ALA A 1 76 ? 5.656 -4.898 -1.651 1.00 93.62 76 ALA A CA 1
ATOM 598 C C . ALA A 1 76 ? 4.389 -5.519 -2.262 1.00 93.62 76 ALA A C 1
ATOM 600 O O . ALA A 1 76 ? 3.362 -5.616 -1.592 1.00 93.62 76 ALA A O 1
ATOM 601 N N . TYR A 1 77 ? 4.462 -6.012 -3.496 1.00 92.56 77 TYR A N 1
ATOM 602 C CA . TYR A 1 77 ? 3.325 -6.603 -4.201 1.00 92.56 77 TYR A CA 1
ATOM 603 C C . TYR A 1 77 ? 2.804 -7.872 -3.510 1.00 92.56 77 TYR A C 1
ATOM 605 O O . TYR A 1 77 ? 1.603 -8.018 -3.282 1.00 92.56 77 TYR A O 1
ATOM 613 N N . THR A 1 78 ? 3.699 -8.764 -3.081 1.00 92.81 78 THR A N 1
ATOM 614 C CA . THR A 1 78 ? 3.334 -9.971 -2.315 1.00 92.81 78 THR A CA 1
ATOM 615 C C . THR A 1 78 ? 2.760 -9.632 -0.936 1.00 92.81 78 THR A C 1
ATOM 617 O O . THR A 1 78 ? 1.785 -10.253 -0.494 1.00 92.81 78 THR A O 1
ATOM 620 N N . SER A 1 79 ? 3.292 -8.600 -0.273 1.00 94.25 79 SER A N 1
ATOM 621 C CA . SER A 1 79 ? 2.741 -8.078 0.985 1.00 94.25 79 SER A CA 1
ATOM 622 C C . SER A 1 79 ? 1.329 -7.515 0.795 1.00 94.25 79 SER A C 1
ATOM 624 O O . SER A 1 79 ? 0.441 -7.794 1.601 1.00 94.25 79 SER A O 1
ATOM 626 N N . LEU A 1 80 ? 1.093 -6.774 -0.293 1.00 93.94 80 LEU A N 1
ATOM 627 C CA . LEU A 1 80 ? -0.218 -6.238 -0.662 1.00 93.94 80 LEU A CA 1
ATOM 628 C C . LEU A 1 80 ? -1.232 -7.358 -0.936 1.00 93.94 80 LEU A C 1
ATOM 630 O O . LEU A 1 80 ? -2.352 -7.317 -0.422 1.00 93.94 80 LEU A O 1
ATOM 634 N N . LEU A 1 81 ? -0.835 -8.389 -1.685 1.00 93.12 81 LEU A N 1
ATOM 635 C CA . LEU A 1 81 ? -1.680 -9.552 -1.960 1.00 93.12 81 LEU A CA 1
ATOM 636 C C . LEU A 1 81 ? -2.050 -10.284 -0.661 1.00 93.12 81 LEU A C 1
ATOM 638 O O . LEU A 1 81 ? -3.215 -10.602 -0.420 1.00 93.12 81 LEU A O 1
ATOM 642 N N . SER A 1 82 ? -1.078 -10.455 0.236 1.00 93.25 82 SER A N 1
ATOM 643 C CA . SER A 1 82 ? -1.294 -11.030 1.567 1.00 93.25 82 SER A CA 1
ATOM 644 C C . SER A 1 82 ? -2.238 -10.174 2.423 1.00 93.25 82 SER A C 1
ATOM 646 O O . SER A 1 82 ? -3.105 -10.710 3.120 1.00 93.25 82 SER A O 1
ATOM 648 N N . LEU A 1 83 ? -2.137 -8.840 2.360 1.00 92.44 83 LEU A N 1
ATOM 649 C CA . LEU A 1 83 ? -3.074 -7.924 3.025 1.00 92.44 83 LEU A CA 1
ATOM 650 C C . LEU A 1 83 ? -4.500 -8.097 2.504 1.00 92.44 83 LEU A C 1
ATOM 652 O O . LEU A 1 83 ? -5.430 -8.165 3.309 1.00 92.44 83 LEU A O 1
ATOM 656 N N . MET A 1 84 ? -4.672 -8.207 1.186 1.00 91.88 84 MET A N 1
ATOM 657 C CA . MET A 1 84 ? -5.976 -8.430 0.564 1.00 91.88 84 MET A CA 1
ATOM 658 C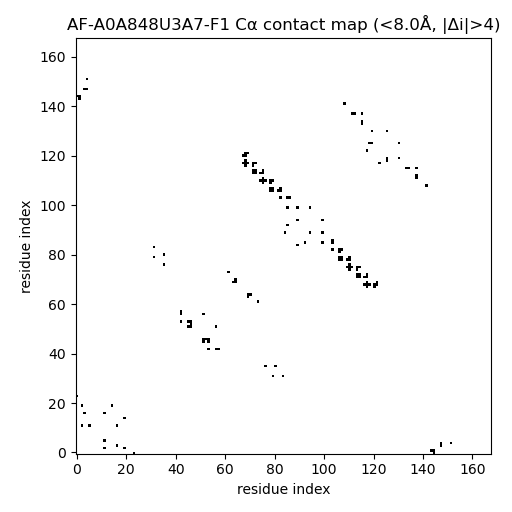 C . MET A 1 84 ? -6.589 -9.757 1.019 1.00 91.88 84 MET A C 1
ATOM 660 O O . MET A 1 84 ? -7.711 -9.770 1.523 1.00 91.88 84 MET A O 1
ATOM 664 N N . VAL A 1 85 ? -5.840 -10.860 0.909 1.00 91.62 85 VAL A N 1
ATOM 665 C CA . VAL A 1 85 ? -6.300 -12.203 1.297 1.00 91.62 85 VAL A CA 1
ATOM 666 C C . VAL A 1 85 ? -6.666 -12.238 2.780 1.00 91.62 85 VAL A C 1
ATOM 668 O O . VAL A 1 85 ? -7.763 -12.665 3.143 1.00 91.62 85 VAL A O 1
ATOM 671 N N . THR A 1 86 ? -5.794 -11.727 3.653 1.00 89.19 86 THR A N 1
ATOM 672 C CA . THR A 1 86 ? -6.049 -11.713 5.103 1.00 89.19 86 THR A CA 1
ATOM 673 C C . THR A 1 86 ? -7.210 -10.800 5.499 1.00 89.19 86 THR A C 1
ATOM 675 O O . THR A 1 86 ? -7.890 -11.075 6.491 1.00 89.19 86 THR A O 1
ATOM 678 N N . ALA A 1 87 ? -7.467 -9.719 4.759 1.00 87.44 87 ALA A N 1
ATOM 679 C CA . ALA A 1 87 ? -8.601 -8.832 5.002 1.00 87.44 87 ALA A CA 1
ATOM 680 C C . ALA A 1 87 ? -9.926 -9.433 4.508 1.00 87.44 87 ALA A C 1
ATOM 682 O O . ALA A 1 87 ? -10.911 -9.407 5.249 1.00 87.44 87 ALA A O 1
ATOM 683 N N . PHE A 1 88 ? -9.940 -9.998 3.298 1.00 88.19 88 PHE A N 1
ATOM 684 C CA . PHE A 1 88 ? -11.129 -10.568 2.665 1.00 88.19 88 PHE A CA 1
ATOM 685 C C . PHE A 1 88 ? -11.575 -11.859 3.360 1.00 88.19 88 PHE A C 1
ATOM 687 O O . PHE A 1 88 ? -12.723 -11.989 3.783 1.00 88.19 88 PHE A O 1
ATOM 694 N N . PHE A 1 89 ? -10.643 -12.786 3.593 1.00 88.44 89 PHE A N 1
ATOM 695 C CA . PHE A 1 89 ? -10.921 -14.072 4.236 1.00 88.44 89 PHE A CA 1
ATOM 696 C C . PHE A 1 89 ? -10.869 -14.021 5.762 1.00 88.44 89 PHE A C 1
ATOM 698 O O . PHE A 1 89 ? -10.807 -15.062 6.413 1.00 88.44 89 PHE A O 1
ATOM 705 N N . ARG A 1 90 ? -10.948 -12.830 6.369 1.00 80.69 90 ARG A N 1
ATOM 706 C CA . ARG A 1 90 ? -10.871 -12.654 7.827 1.00 80.69 90 ARG A CA 1
ATOM 707 C C . ARG A 1 90 ? -11.777 -13.623 8.599 1.00 80.69 90 ARG A C 1
ATOM 709 O O . ARG A 1 90 ? -11.359 -14.133 9.634 1.00 80.69 90 ARG A O 1
ATOM 716 N N . PHE A 1 91 ? -13.001 -13.849 8.123 1.00 77.38 91 PHE A N 1
ATOM 717 C CA . PHE A 1 91 ? -13.967 -14.728 8.792 1.00 77.38 91 PHE A CA 1
ATOM 718 C C . PHE A 1 91 ? -13.722 -16.219 8.526 1.00 77.38 91 PHE A C 1
ATOM 720 O O . PHE A 1 91 ? -14.052 -17.032 9.380 1.00 77.38 91 PHE A O 1
ATOM 727 N N . LYS A 1 92 ? -13.095 -16.578 7.397 1.00 82.50 92 LYS A N 1
ATOM 728 C CA . LYS A 1 92 ? -12.742 -17.970 7.066 1.00 82.50 92 LYS A CA 1
ATOM 729 C C . LYS A 1 92 ? -11.413 -18.420 7.681 1.00 82.50 92 LYS A C 1
ATOM 731 O O . LYS A 1 92 ? -11.189 -19.609 7.848 1.00 82.50 92 LYS A O 1
ATOM 736 N N . LEU A 1 93 ? -10.534 -17.482 8.034 1.00 78.38 93 LEU A N 1
ATOM 737 C CA . LEU A 1 93 ? -9.190 -17.778 8.542 1.00 78.38 93 LEU A CA 1
ATOM 738 C C . LEU A 1 93 ? -9.159 -18.306 9.989 1.00 78.38 93 LEU A C 1
ATOM 740 O O . LEU A 1 93 ? -8.081 -18.626 10.474 1.00 78.38 93 LEU A O 1
ATOM 744 N N . HIS A 1 94 ? -10.292 -18.366 10.704 1.00 81.69 94 HIS A N 1
ATOM 745 C CA . HIS A 1 94 ? -10.390 -18.791 12.116 1.00 81.69 94 HIS A CA 1
ATOM 746 C C . HIS A 1 94 ? -9.350 -18.150 13.070 1.00 81.69 94 HIS A C 1
ATOM 748 O O . HIS A 1 94 ? -9.095 -18.635 14.172 1.00 81.69 94 HIS A O 1
ATOM 754 N N . LEU A 1 95 ? -8.747 -17.020 12.681 1.00 82.38 95 LEU A N 1
ATOM 755 C CA . LEU A 1 95 ? -7.732 -16.335 13.470 1.00 82.38 95 LEU A CA 1
ATOM 756 C C . LEU A 1 95 ? -8.391 -15.482 14.553 1.00 82.38 95 LEU A C 1
ATOM 758 O O . LEU A 1 95 ? -9.295 -14.683 14.291 1.00 82.38 95 LEU A O 1
ATOM 762 N N . LYS A 1 96 ? -7.851 -15.554 15.775 1.00 86.06 96 LYS A N 1
ATOM 763 C CA . LYS A 1 96 ? -8.209 -14.614 16.845 1.00 86.06 96 LYS A CA 1
ATOM 764 C C . LYS A 1 96 ? -7.992 -13.183 16.349 1.00 86.06 96 LYS A C 1
ATOM 766 O O . LYS A 1 96 ? -6.938 -12.860 15.796 1.00 86.06 96 LYS A O 1
ATOM 771 N N . TYR A 1 97 ? -8.946 -12.294 16.629 1.00 79.38 97 TYR A N 1
ATOM 772 C CA . TYR A 1 97 ? -8.904 -10.895 16.182 1.00 79.38 97 TYR A CA 1
ATOM 773 C C . TYR A 1 97 ? -7.581 -10.188 16.520 1.00 79.38 97 TYR A C 1
ATOM 775 O O . TYR A 1 97 ? -7.062 -9.412 15.721 1.00 79.38 97 TYR A O 1
ATOM 783 N N . ARG A 1 98 ? -6.998 -10.485 17.690 1.00 78.56 98 ARG A N 1
ATOM 784 C CA . ARG A 1 98 ? -5.714 -9.916 18.122 1.00 78.56 98 ARG A CA 1
ATOM 785 C C . ARG A 1 98 ? -4.548 -10.348 17.227 1.00 78.56 98 ARG A C 1
ATOM 787 O O . ARG A 1 98 ? -3.693 -9.517 16.931 1.00 78.56 98 ARG A O 1
ATOM 794 N N . THR A 1 99 ? -4.524 -11.610 16.805 1.00 85.00 99 THR A N 1
ATOM 795 C CA . THR A 1 99 ? -3.495 -12.165 15.914 1.00 85.00 99 THR A CA 1
ATOM 796 C C . THR A 1 99 ? -3.647 -11.594 14.513 1.00 85.00 99 THR A C 1
ATOM 798 O O . THR A 1 99 ? -2.693 -11.029 13.989 1.00 85.00 99 THR A O 1
ATOM 801 N N . TRP A 1 100 ? -4.866 -11.628 13.963 1.00 87.12 100 TRP A N 1
ATOM 802 C CA . TRP A 1 100 ? -5.174 -11.026 12.664 1.00 87.12 100 TRP A CA 1
ATOM 803 C C . TRP A 1 100 ? -4.775 -9.546 12.613 1.00 87.12 100 TRP A C 1
ATOM 805 O O . TRP A 1 100 ? -4.107 -9.109 11.682 1.00 87.12 100 TRP A O 1
ATOM 815 N N . LYS A 1 101 ? -5.106 -8.778 13.659 1.00 84.50 101 LYS A N 1
ATOM 816 C CA . LYS A 1 101 ? -4.765 -7.353 13.741 1.00 84.50 101 LYS A CA 1
ATOM 817 C C . LYS A 1 101 ? -3.251 -7.112 13.705 1.00 84.50 101 LYS A C 1
ATOM 819 O O . LYS A 1 101 ? -2.814 -6.179 13.035 1.00 84.50 101 LYS A O 1
ATOM 824 N N . ARG A 1 102 ? -2.470 -7.919 14.435 1.00 84.81 102 ARG A N 1
ATOM 825 C CA . ARG A 1 102 ? -1.001 -7.826 14.449 1.00 84.81 102 ARG A CA 1
ATOM 826 C C . ARG A 1 102 ? -0.421 -8.177 13.086 1.00 84.81 102 ARG A C 1
ATOM 828 O O . ARG A 1 102 ? 0.341 -7.384 12.555 1.00 84.81 102 ARG A O 1
ATOM 835 N N . LEU A 1 103 ? -0.843 -9.304 12.512 1.00 88.75 103 LEU A N 1
ATOM 836 C CA . LEU A 1 103 ? -0.411 -9.751 11.188 1.00 88.75 103 LEU A CA 1
ATOM 837 C C . LEU A 1 103 ? -0.681 -8.682 10.123 1.00 88.75 103 LEU A C 1
ATOM 839 O O . LEU A 1 103 ? 0.230 -8.265 9.420 1.00 88.75 103 LEU A O 1
ATOM 843 N N . HIS A 1 104 ? -1.912 -8.171 10.067 1.00 87.94 104 HIS A N 1
ATOM 844 C CA . HIS A 1 104 ? -2.295 -7.118 9.130 1.00 87.94 104 HIS A CA 1
ATOM 845 C C . HIS A 1 104 ? -1.484 -5.827 9.347 1.00 87.94 104 HIS A C 1
ATOM 847 O O . HIS A 1 104 ? -1.104 -5.163 8.388 1.00 87.94 104 HIS A O 1
ATOM 853 N N . GLY A 1 105 ? -1.179 -5.476 10.602 1.00 87.44 105 GLY A N 1
ATOM 854 C CA . GLY A 1 105 ? -0.305 -4.345 10.928 1.00 87.44 105 GLY A CA 1
ATOM 855 C C . GLY A 1 105 ? 1.134 -4.535 10.439 1.00 87.44 105 GLY A C 1
ATOM 856 O O . GLY A 1 105 ? 1.670 -3.634 9.802 1.00 87.44 105 GLY A O 1
ATOM 857 N N . TYR A 1 106 ? 1.740 -5.700 10.689 1.00 90.19 106 TYR A N 1
ATOM 858 C CA . TYR A 1 106 ? 3.103 -6.004 10.236 1.00 90.19 106 TYR A CA 1
ATOM 859 C C . TYR A 1 106 ? 3.210 -6.024 8.712 1.00 90.19 106 TYR A C 1
ATOM 861 O O . TYR A 1 106 ? 4.121 -5.413 8.165 1.00 90.19 106 TYR A O 1
ATOM 869 N N . LEU A 1 107 ? 2.244 -6.645 8.031 1.00 91.19 107 LEU A N 1
ATOM 870 C CA . LEU A 1 107 ? 2.186 -6.648 6.570 1.00 91.19 107 LEU A CA 1
ATOM 871 C C . LEU A 1 107 ? 2.030 -5.231 6.002 1.00 91.19 107 LEU A C 1
ATOM 873 O O . LEU A 1 107 ? 2.654 -4.906 4.999 1.00 91.19 107 LEU A O 1
ATOM 877 N N . THR A 1 108 ? 1.246 -4.370 6.662 1.00 90.75 108 THR A N 1
ATOM 878 C CA . THR A 1 108 ? 1.107 -2.958 6.263 1.00 90.75 108 THR A CA 1
ATOM 879 C C . THR A 1 108 ? 2.431 -2.217 6.414 1.00 90.75 108 THR A C 1
ATOM 881 O O . THR A 1 108 ? 2.814 -1.463 5.527 1.00 90.75 108 THR A O 1
ATOM 884 N N . LEU A 1 109 ? 3.144 -2.430 7.523 1.00 90.94 109 LEU A N 1
ATOM 885 C CA . LEU A 1 109 ? 4.434 -1.787 7.760 1.00 90.94 109 LEU A CA 1
ATOM 886 C C . LEU A 1 109 ? 5.476 -2.223 6.722 1.00 90.94 109 LEU A C 1
ATOM 888 O O . LEU A 1 109 ? 6.147 -1.375 6.141 1.00 90.94 109 LEU A O 1
ATOM 892 N N . LEU A 1 110 ? 5.561 -3.530 6.462 1.00 93.56 110 LEU A N 1
ATOM 893 C CA . LEU A 1 110 ? 6.445 -4.095 5.446 1.00 93.56 110 LEU A CA 1
ATOM 894 C C . LEU A 1 110 ? 6.120 -3.534 4.058 1.00 93.56 110 LEU A C 1
ATOM 896 O O . LEU A 1 110 ? 7.021 -3.064 3.368 1.00 93.56 110 LEU A O 1
ATOM 900 N N . PHE A 1 111 ? 4.835 -3.521 3.689 1.00 94.44 111 PHE A N 1
ATOM 901 C CA . PHE A 1 111 ? 4.359 -2.960 2.429 1.00 94.44 111 PHE A CA 1
ATOM 902 C C . PHE A 1 111 ? 4.793 -1.501 2.259 1.00 94.44 111 PHE A C 1
ATOM 904 O O . PHE A 1 111 ? 5.408 -1.180 1.251 1.00 94.44 111 PHE A O 1
ATOM 911 N N . VAL A 1 112 ? 4.530 -0.639 3.249 1.00 92.88 112 VAL A N 1
ATOM 912 C CA . VAL A 1 112 ? 4.818 0.803 3.163 1.00 92.88 112 VAL A CA 1
ATOM 913 C C . VAL A 1 112 ? 6.318 1.084 3.043 1.00 92.88 112 VAL A C 1
ATOM 915 O O . VAL A 1 112 ? 6.719 1.948 2.263 1.00 92.88 112 VAL A O 1
ATOM 918 N N . ILE A 1 113 ? 7.161 0.367 3.792 1.00 92.75 113 ILE A N 1
ATOM 919 C CA . ILE A 1 113 ? 8.620 0.547 3.724 1.00 92.75 113 ILE A CA 1
ATOM 920 C C . ILE A 1 113 ? 9.143 0.084 2.360 1.00 92.75 113 ILE A C 1
ATOM 922 O O . ILE A 1 113 ? 9.837 0.841 1.678 1.00 92.75 113 ILE A O 1
ATOM 926 N N . ALA A 1 114 ? 8.772 -1.128 1.937 1.00 93.94 114 ALA A N 1
ATOM 927 C CA . ALA A 1 114 ? 9.218 -1.696 0.669 1.00 93.94 114 ALA A CA 1
ATOM 928 C C . ALA A 1 114 ? 8.726 -0.876 -0.534 1.00 93.94 114 ALA A C 1
ATOM 930 O O . ALA A 1 114 ? 9.509 -0.598 -1.441 1.00 93.94 114 ALA A O 1
ATOM 931 N N . SER A 1 115 ? 7.467 -0.421 -0.523 1.00 92.19 115 SER A N 1
ATOM 932 C CA . SER A 1 115 ? 6.897 0.396 -1.600 1.00 92.19 115 SER A CA 1
ATOM 933 C C . SER A 1 115 ? 7.581 1.755 -1.708 1.00 92.19 115 SER A C 1
ATOM 935 O O . SER A 1 115 ? 7.851 2.225 -2.808 1.00 92.19 115 SER A O 1
ATOM 937 N N . THR A 1 116 ? 7.893 2.385 -0.574 1.00 92.31 116 THR A N 1
ATOM 938 C CA . THR A 1 116 ? 8.558 3.695 -0.560 1.00 92.31 116 THR A CA 1
ATOM 939 C C . THR A 1 116 ? 9.967 3.588 -1.122 1.00 92.31 116 THR A C 1
ATOM 941 O O . THR A 1 116 ? 10.348 4.372 -1.986 1.00 92.31 116 THR A O 1
ATOM 944 N N . TRP A 1 117 ? 10.718 2.569 -0.704 1.00 92.50 117 TRP A N 1
ATOM 945 C CA . TRP A 1 117 ? 12.055 2.329 -1.239 1.00 92.50 117 TRP A CA 1
ATOM 946 C C . TRP A 1 117 ? 12.017 1.970 -2.732 1.00 92.50 117 TRP A C 1
ATOM 948 O O . TRP A 1 117 ? 12.824 2.477 -3.510 1.00 92.50 117 TRP A O 1
ATOM 958 N N . HIS A 1 118 ? 11.051 1.151 -3.157 1.00 91.69 118 HIS A N 1
ATOM 959 C CA . HIS A 1 118 ? 10.820 0.836 -4.568 1.00 91.69 118 HIS A CA 1
ATOM 960 C C . HIS A 1 118 ? 10.625 2.104 -5.420 1.00 91.69 118 HIS A C 1
ATOM 962 O O . HIS A 1 118 ? 11.302 2.262 -6.439 1.00 91.69 118 HIS A O 1
ATOM 968 N N . VAL A 1 119 ? 9.764 3.029 -4.978 1.00 90.69 119 VAL A N 1
ATOM 969 C CA . VAL A 1 119 ? 9.490 4.290 -5.689 1.00 90.69 119 VAL A CA 1
ATOM 970 C C . VAL A 1 119 ? 10.712 5.207 -5.711 1.00 90.69 119 VAL A C 1
ATOM 972 O O . VAL A 1 119 ? 10.997 5.787 -6.751 1.00 90.69 119 VAL A O 1
ATOM 975 N N . ILE A 1 120 ? 11.470 5.304 -4.616 1.00 90.19 120 ILE A N 1
ATOM 976 C CA . ILE A 1 120 ? 12.682 6.139 -4.573 1.00 90.19 120 ILE A CA 1
ATOM 977 C C . ILE A 1 120 ? 13.752 5.627 -5.549 1.00 90.19 120 ILE A C 1
ATOM 979 O O . ILE A 1 120 ? 14.466 6.425 -6.145 1.00 90.19 120 ILE A O 1
ATOM 983 N N . ASN A 1 121 ? 13.865 4.307 -5.724 1.00 87.69 121 ASN A N 1
ATOM 984 C CA . ASN A 1 121 ? 14.919 3.707 -6.542 1.00 87.69 121 ASN A CA 1
ATOM 985 C C . ASN A 1 121 ? 14.583 3.686 -8.047 1.00 87.69 121 ASN A C 1
ATOM 987 O O . ASN A 1 121 ? 15.446 3.937 -8.879 1.00 87.69 121 ASN A O 1
ATOM 991 N N . ILE A 1 122 ? 13.334 3.368 -8.413 1.00 85.44 122 ILE A N 1
ATOM 992 C CA . ILE A 1 122 ? 12.934 3.143 -9.822 1.00 85.44 122 ILE A CA 1
ATOM 993 C C . ILE A 1 122 ? 11.928 4.187 -10.331 1.00 85.44 122 ILE A C 1
ATOM 995 O O . ILE A 1 122 ? 11.648 4.264 -11.529 1.00 85.44 122 ILE A O 1
ATOM 999 N N . GLY A 1 123 ? 11.375 5.022 -9.452 1.00 79.62 123 GLY A N 1
ATOM 1000 C CA . GLY A 1 123 ? 10.389 6.028 -9.825 1.00 79.62 123 GLY A CA 1
ATOM 1001 C C . GLY A 1 123 ? 10.965 7.055 -10.796 1.00 79.62 123 GLY A C 1
ATOM 1002 O O . GLY A 1 123 ? 11.740 7.921 -10.403 1.00 79.62 123 GLY A O 1
ATOM 1003 N N . ARG A 1 124 ? 10.507 7.024 -12.054 1.00 72.19 124 ARG A N 1
ATOM 1004 C CA . ARG A 1 124 ? 10.931 7.956 -13.122 1.00 72.19 124 ARG A CA 1
ATOM 1005 C C . ARG A 1 124 ? 10.696 9.436 -12.794 1.00 72.19 124 ARG A C 1
ATOM 1007 O O . ARG A 1 124 ? 11.325 10.293 -13.399 1.00 72.19 124 ARG A O 1
ATOM 1014 N N . HIS A 1 125 ? 9.801 9.728 -11.851 1.00 73.50 125 HIS A N 1
ATOM 1015 C CA . HIS A 1 125 ? 9.452 11.082 -11.411 1.00 73.50 125 HIS A CA 1
ATOM 1016 C C . HIS A 1 125 ? 9.866 11.378 -9.958 1.00 73.50 125 HIS A C 1
ATOM 1018 O O . HIS A 1 125 ? 9.450 12.390 -9.398 1.00 73.50 125 HIS A O 1
ATOM 1024 N N . SER A 1 126 ? 10.668 10.512 -9.326 1.00 75.00 126 SER A N 1
ATOM 1025 C CA . SER A 1 126 ? 11.125 10.731 -7.952 1.00 75.00 126 SER A CA 1
ATOM 1026 C C . SER A 1 126 ? 12.314 11.693 -7.948 1.00 75.00 126 SER A C 1
ATOM 1028 O O . SER A 1 126 ? 13.459 11.283 -8.111 1.00 75.00 126 SER A O 1
ATOM 1030 N N . ASN A 1 127 ? 12.053 12.992 -7.783 1.00 85.19 127 ASN A N 1
ATOM 1031 C CA . ASN A 1 127 ? 13.105 13.967 -7.480 1.00 85.19 127 ASN A CA 1
ATOM 1032 C C . ASN A 1 127 ? 13.422 13.970 -5.970 1.00 85.19 127 ASN A C 1
ATOM 1034 O O . ASN A 1 127 ? 12.678 13.404 -5.166 1.00 85.19 127 ASN A O 1
ATOM 1038 N N . THR A 1 128 ? 14.510 14.628 -5.563 1.00 85.88 128 THR A N 1
ATOM 1039 C CA . THR A 1 128 ? 14.930 14.693 -4.150 1.00 85.88 128 THR A CA 1
ATOM 1040 C C . THR A 1 128 ? 13.826 15.230 -3.231 1.00 85.88 128 THR A C 1
ATOM 1042 O O . THR A 1 128 ? 13.617 14.698 -2.140 1.00 85.88 128 THR A O 1
ATOM 1045 N N . SER A 1 129 ? 13.068 16.232 -3.686 1.00 87.69 129 SER A N 1
ATOM 1046 C CA . SER A 1 129 ? 11.968 16.836 -2.926 1.00 87.69 129 SER A CA 1
ATOM 1047 C C . SER A 1 129 ? 10.798 15.869 -2.708 1.00 87.69 129 SER A C 1
ATOM 1049 O O . SER A 1 129 ? 10.258 15.789 -1.605 1.00 87.69 129 SER A O 1
ATOM 1051 N N . PHE A 1 130 ? 10.427 15.088 -3.725 1.00 86.44 130 PHE A N 1
ATOM 1052 C CA . PHE A 1 130 ? 9.392 14.058 -3.638 1.00 86.44 130 PHE A CA 1
ATOM 1053 C C . PHE A 1 130 ? 9.845 12.883 -2.777 1.00 86.44 130 PHE A C 1
ATOM 1055 O O . PHE A 1 130 ? 9.078 12.429 -1.930 1.00 86.44 130 PHE A O 1
ATOM 1062 N N . SER A 1 131 ? 11.099 12.445 -2.911 1.00 87.19 131 SER A N 1
ATOM 1063 C CA . SER A 1 131 ? 11.680 11.417 -2.043 1.00 87.19 131 SER A CA 1
ATOM 1064 C C . SER A 1 131 ? 11.612 11.831 -0.570 1.00 87.19 131 SER A C 1
ATOM 1066 O O . SER A 1 131 ? 11.178 11.042 0.271 1.00 87.19 131 SER A O 1
ATOM 1068 N N . LEU A 1 132 ? 11.954 13.087 -0.254 1.00 89.69 132 LEU A N 1
ATOM 1069 C CA . LEU A 1 132 ? 11.830 13.626 1.101 1.00 89.69 132 LEU A CA 1
ATOM 1070 C C . LEU A 1 132 ? 10.370 13.640 1.574 1.00 89.69 132 LEU A C 1
ATOM 1072 O O . LEU A 1 132 ? 10.084 13.215 2.694 1.00 89.69 132 LEU A O 1
ATOM 1076 N N . PHE A 1 133 ? 9.441 14.074 0.719 1.00 89.69 133 PHE A N 1
ATOM 1077 C CA . PHE A 1 133 ? 8.011 14.054 1.026 1.00 89.69 133 PHE A CA 1
ATOM 1078 C C . PHE A 1 133 ? 7.507 12.638 1.348 1.00 89.69 133 PHE A C 1
ATOM 1080 O O . PHE A 1 133 ? 6.822 12.451 2.356 1.00 89.69 133 PHE A O 1
ATOM 1087 N N . TYR A 1 134 ? 7.876 11.629 0.550 1.00 89.31 134 TYR A N 1
ATOM 1088 C CA . TYR A 1 134 ? 7.489 10.239 0.798 1.00 89.31 134 TYR A CA 1
ATOM 1089 C C . TYR A 1 134 ? 8.027 9.738 2.137 1.00 89.31 134 TYR A C 1
ATOM 1091 O O . TYR A 1 134 ? 7.271 9.179 2.932 1.00 89.31 134 TYR A O 1
ATOM 1099 N N . VAL A 1 135 ? 9.307 9.990 2.426 1.00 90.56 135 VAL A N 1
ATOM 1100 C CA . VAL A 1 135 ? 9.927 9.593 3.696 1.00 90.56 135 VAL A CA 1
ATOM 1101 C C . VAL A 1 135 ? 9.221 10.255 4.878 1.00 90.56 135 VAL A C 1
ATOM 1103 O O . VAL A 1 135 ? 8.857 9.563 5.828 1.00 90.56 135 VAL A O 1
ATOM 1106 N N . LEU A 1 136 ? 8.948 11.562 4.815 1.00 91.19 136 LEU A N 1
ATOM 1107 C CA . LEU A 1 136 ? 8.229 12.273 5.877 1.00 91.19 136 LEU A CA 1
ATOM 1108 C C . LEU A 1 136 ? 6.817 11.713 6.085 1.00 91.19 136 LEU A C 1
ATOM 1110 O O . LEU A 1 136 ? 6.423 11.451 7.223 1.00 91.19 136 LEU A O 1
ATOM 1114 N N . ALA A 1 137 ? 6.071 11.466 5.006 1.00 88.69 137 ALA A N 1
ATOM 1115 C CA . ALA A 1 137 ? 4.732 10.885 5.080 1.00 88.69 137 ALA A CA 1
ATOM 1116 C C . ALA A 1 137 ? 4.746 9.496 5.744 1.00 88.69 137 ALA A C 1
ATOM 1118 O O . ALA A 1 137 ? 3.903 9.204 6.600 1.00 88.69 137 ALA A O 1
ATOM 1119 N N . VAL A 1 138 ? 5.733 8.659 5.408 1.00 89.94 138 VAL A N 1
ATOM 1120 C CA . VAL A 1 138 ? 5.925 7.343 6.02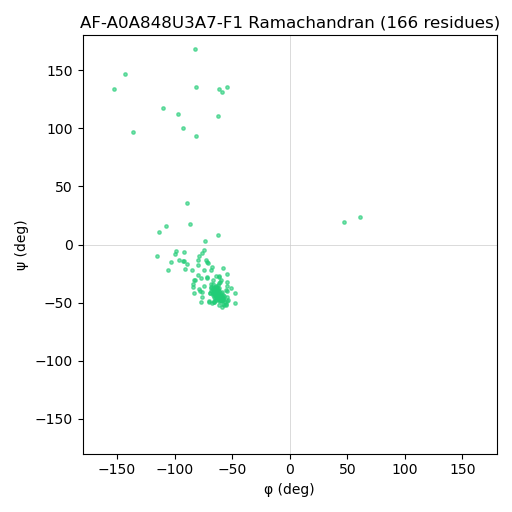9 1.00 89.94 138 VAL A CA 1
ATOM 1121 C C . VAL A 1 138 ? 6.288 7.473 7.500 1.00 89.94 138 VAL A C 1
ATOM 1123 O O . VAL A 1 138 ? 5.656 6.821 8.328 1.00 89.94 138 VAL A O 1
ATOM 1126 N N . VAL A 1 139 ? 7.252 8.326 7.852 1.00 91.06 139 VAL A N 1
ATOM 1127 C CA . VAL A 1 139 ? 7.681 8.538 9.243 1.00 91.06 139 VAL A CA 1
ATOM 1128 C C . VAL A 1 139 ? 6.504 8.983 10.105 1.00 91.06 139 VAL A C 1
ATOM 1130 O O . VAL A 1 139 ? 6.258 8.397 11.159 1.00 91.06 139 VAL A O 1
ATOM 1133 N N . ILE A 1 140 ? 5.717 9.951 9.630 1.00 88.12 140 ILE A N 1
ATOM 1134 C CA . ILE A 1 140 ? 4.511 10.422 10.317 1.00 88.12 140 ILE A CA 1
ATOM 1135 C C . ILE A 1 140 ? 3.505 9.272 10.466 1.00 88.12 140 ILE A C 1
ATOM 1137 O O . ILE A 1 140 ? 2.990 9.025 11.561 1.00 88.12 140 ILE A O 1
ATOM 1141 N N . GLY A 1 141 ? 3.246 8.522 9.393 1.00 84.81 141 GLY A N 1
ATOM 1142 C CA . GLY A 1 141 ? 2.317 7.394 9.410 1.00 84.81 141 GLY A CA 1
ATOM 1143 C C . GLY A 1 141 ? 2.719 6.287 10.391 1.00 84.81 141 GLY A C 1
ATOM 1144 O O . GLY A 1 141 ? 1.891 5.821 11.181 1.00 84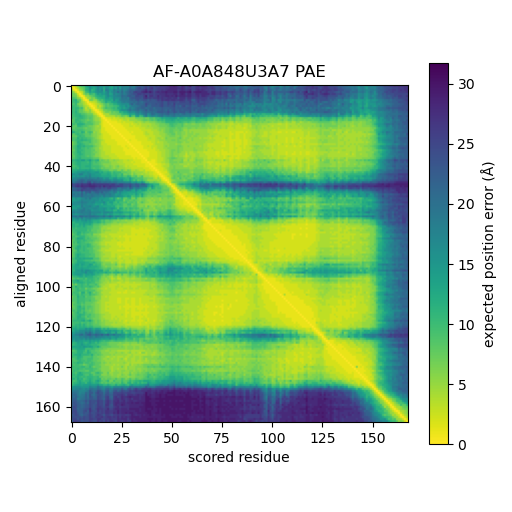.81 141 GLY A O 1
ATOM 1145 N N . VAL A 1 142 ? 3.995 5.896 10.385 1.00 85.88 142 VAL A N 1
ATOM 1146 C CA . VAL A 1 142 ? 4.567 4.884 11.283 1.00 85.88 142 VAL A CA 1
ATOM 1147 C C . VAL A 1 142 ? 4.568 5.376 12.727 1.00 85.88 142 VAL A C 1
ATOM 1149 O O . VAL A 1 142 ? 4.176 4.624 13.620 1.00 85.88 142 VAL A O 1
ATOM 1152 N N . PHE A 1 143 ? 4.920 6.640 12.971 1.00 86.50 143 PHE A N 1
ATOM 1153 C CA . PHE A 1 143 ? 4.863 7.249 14.300 1.00 86.50 143 PHE A CA 1
ATOM 1154 C C . PHE A 1 143 ? 3.457 7.148 14.898 1.00 86.50 143 PHE A C 1
ATOM 1156 O O . PHE A 1 143 ? 3.276 6.661 16.019 1.00 86.50 143 PHE A O 1
ATOM 1163 N N . TYR A 1 144 ? 2.434 7.528 14.128 1.00 80.06 144 TYR A N 1
ATOM 1164 C CA . TYR A 1 144 ? 1.048 7.388 14.560 1.00 80.06 144 TYR A CA 1
ATOM 1165 C C . TYR A 1 144 ? 0.675 5.926 14.805 1.00 80.06 144 TYR A C 1
ATOM 1167 O O . TYR A 1 144 ? 0.061 5.638 15.835 1.00 80.06 144 TYR A O 1
ATOM 1175 N N . LEU A 1 145 ? 1.068 4.999 13.923 1.00 78.38 145 LEU A N 1
ATOM 1176 C CA . LEU A 1 145 ? 0.821 3.567 14.099 1.00 78.38 145 LEU A CA 1
ATOM 1177 C C . LEU A 1 145 ? 1.413 3.059 15.423 1.00 78.38 145 LEU A C 1
ATOM 1179 O O . LEU A 1 145 ? 0.681 2.479 16.231 1.00 78.38 145 LEU A O 1
ATOM 1183 N N . LEU A 1 146 ? 2.692 3.332 15.687 1.00 80.06 146 LEU A N 1
ATOM 1184 C CA . LEU A 1 146 ? 3.387 2.941 16.917 1.00 80.06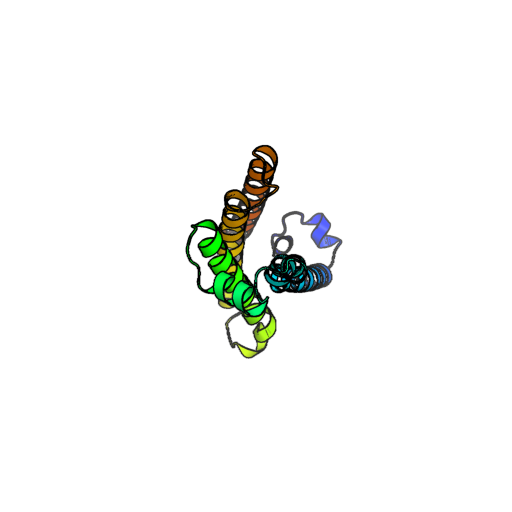 146 LEU A CA 1
ATOM 1185 C C . LEU A 1 146 ? 2.716 3.536 18.154 1.00 80.06 146 LEU A C 1
ATOM 1187 O O . LEU A 1 146 ? 2.428 2.812 19.110 1.00 80.06 146 LEU A O 1
ATOM 1191 N N . ARG A 1 147 ? 2.359 4.823 18.105 1.00 76.50 147 ARG A N 1
ATOM 1192 C CA . ARG A 1 147 ? 1.618 5.497 19.176 1.00 76.50 147 ARG A CA 1
ATOM 1193 C C . ARG A 1 147 ? 0.322 4.756 19.518 1.00 76.50 147 ARG A C 1
ATOM 1195 O O . ARG A 1 147 ? 0.002 4.599 20.697 1.00 76.50 147 ARG A O 1
ATOM 1202 N N . THR A 1 148 ? -0.405 4.233 18.525 1.00 68.19 148 THR A N 1
ATOM 1203 C CA . THR A 1 148 ? -1.627 3.445 18.780 1.00 68.19 148 THR A CA 1
ATOM 1204 C C . THR A 1 148 ? -1.368 2.096 19.454 1.00 68.19 148 THR A C 1
ATOM 1206 O O . THR A 1 148 ? -2.202 1.639 20.241 1.00 68.19 148 THR A O 1
ATOM 1209 N N . TYR A 1 149 ? -0.246 1.443 19.142 1.00 68.25 149 TYR A N 1
ATOM 1210 C CA . TYR A 1 149 ? 0.109 0.137 19.695 1.00 68.25 149 TYR A CA 1
ATOM 1211 C C . TYR A 1 149 ? 0.657 0.261 21.118 1.00 68.25 149 TYR A C 1
ATOM 1213 O O . TYR A 1 149 ? 0.283 -0.528 21.984 1.00 68.25 149 TYR A O 1
ATOM 1221 N N . LEU A 1 150 ? 1.479 1.278 21.378 1.00 68.56 150 LEU A N 1
ATOM 1222 C CA . LEU A 1 150 ? 2.110 1.496 22.677 1.00 68.56 150 LEU A CA 1
ATOM 1223 C C . LEU A 1 150 ? 1.127 2.098 23.696 1.00 68.56 150 LEU A C 1
ATOM 1225 O O . LEU A 1 150 ? 0.950 1.544 24.782 1.00 68.56 150 LEU A O 1
ATOM 1229 N N . LEU A 1 151 ? 0.397 3.165 23.342 1.00 59.03 151 LEU A N 1
ATOM 1230 C CA . LEU A 1 151 ? -0.442 3.895 24.308 1.00 59.03 151 LEU A CA 1
ATOM 1231 C C . LEU A 1 151 ? -1.738 3.169 24.696 1.00 59.03 151 LEU A C 1
ATOM 1233 O O . LEU A 1 151 ? -2.286 3.409 25.772 1.00 59.03 151 LEU A O 1
ATOM 1237 N N . LYS A 1 152 ? -2.226 2.231 23.875 1.00 51.28 152 LYS A N 1
ATOM 1238 C CA . LYS A 1 152 ? -3.439 1.456 24.197 1.00 51.28 152 LYS A CA 1
ATOM 1239 C C . LYS A 1 152 ? -3.195 0.357 25.241 1.00 51.28 152 LYS A C 1
ATOM 1241 O O . LYS A 1 152 ? -4.153 -0.236 25.731 1.00 51.28 152 LYS A O 1
ATOM 1246 N N . THR A 1 153 ? -1.939 0.117 25.620 1.00 44.03 153 THR A N 1
ATOM 1247 C CA . THR A 1 153 ? -1.558 -0.924 26.588 1.00 44.03 153 THR A CA 1
ATOM 1248 C C . THR A 1 153 ? -1.560 -0.424 28.041 1.00 44.03 153 THR A C 1
ATOM 1250 O O . THR A 1 153 ? -1.649 -1.234 28.959 1.00 44.03 153 THR A O 1
ATOM 1253 N N . SER A 1 154 ? -1.546 0.893 28.280 1.00 41.25 154 SER A N 1
ATOM 1254 C CA . SER A 1 154 ? -1.452 1.444 29.645 1.00 41.25 154 SER A CA 1
ATOM 1255 C C . SER A 1 154 ? -2.806 1.531 30.372 1.00 41.25 154 SER A C 1
ATOM 1257 O O . SER A 1 154 ? -2.911 1.231 31.562 1.00 41.25 154 SER A O 1
ATOM 1259 N N . LYS A 1 155 ? -3.901 1.843 29.663 1.00 42.09 155 LYS A N 1
ATOM 1260 C CA . LYS A 1 155 ? -5.170 2.185 30.335 1.00 42.09 155 LYS A CA 1
ATOM 1261 C C . LYS A 1 155 ? -5.995 0.990 30.841 1.00 42.09 155 LYS A C 1
ATOM 1263 O O . LYS A 1 155 ? -6.891 1.178 31.649 1.00 42.09 155 LYS A O 1
ATOM 1268 N N . GLY A 1 156 ? -5.679 -0.237 30.419 1.00 39.22 156 GLY A N 1
ATOM 1269 C CA . GLY A 1 156 ? -6.401 -1.450 30.841 1.00 39.22 156 GLY A CA 1
ATOM 1270 C C . GLY A 1 156 ? -5.835 -2.165 32.075 1.00 39.22 156 GLY A C 1
ATOM 1271 O O . GLY A 1 156 ? -6.439 -3.131 32.535 1.00 39.22 156 GLY A O 1
ATOM 1272 N N . ARG A 1 157 ? -4.672 -1.740 32.595 1.00 39.06 157 ARG A N 1
ATOM 1273 C CA . ARG A 1 157 ? -4.003 -2.413 33.728 1.00 39.06 157 ARG A CA 1
ATOM 1274 C C . ARG A 1 157 ? -4.108 -1.651 35.051 1.00 39.06 157 ARG A C 1
ATOM 1276 O O . ARG A 1 157 ? -4.006 -2.278 36.099 1.00 39.06 157 ARG A O 1
ATOM 1283 N N . SER A 1 158 ? -4.344 -0.338 35.000 1.00 41.09 158 SER A N 1
ATOM 1284 C CA . SER A 1 158 ? -4.536 0.491 36.200 1.00 41.09 158 SER A CA 1
ATOM 1285 C C . SER A 1 158 ? -5.948 0.343 36.788 1.00 41.09 158 SER A C 1
ATOM 1287 O O . SER A 1 158 ? -6.108 0.206 37.995 1.00 41.09 158 SER A O 1
ATOM 1289 N N . ASP A 1 159 ? -6.970 0.240 35.933 1.00 43.84 159 ASP A N 1
ATOM 1290 C CA . ASP A 1 159 ? -8.378 0.209 36.359 1.00 43.84 159 ASP A CA 1
ATOM 1291 C C . ASP A 1 159 ? -8.751 -1.073 37.133 1.00 43.84 159 ASP A C 1
ATOM 1293 O O . ASP A 1 159 ? -9.382 -1.026 38.187 1.00 43.84 159 ASP A O 1
ATOM 1297 N N . LYS A 1 160 ? -8.232 -2.234 36.703 1.00 43.34 160 LYS A N 1
ATOM 1298 C CA . LYS A 1 160 ? -8.458 -3.512 37.406 1.00 43.34 160 LYS A CA 1
ATOM 1299 C C . LYS A 1 160 ? -7.778 -3.608 38.777 1.00 43.34 160 LYS A C 1
ATOM 1301 O O . LYS A 1 160 ? -8.200 -4.423 39.590 1.00 43.34 160 LYS A O 1
ATOM 1306 N N . ARG A 1 161 ? -6.728 -2.822 39.054 1.00 45.34 161 ARG A N 1
ATOM 1307 C CA . ARG A 1 161 ? -6.073 -2.823 40.379 1.00 45.34 161 ARG A CA 1
ATOM 1308 C C . ARG A 1 161 ? -6.867 -2.049 41.427 1.00 45.34 161 ARG A C 1
ATOM 1310 O O . ARG A 1 161 ? -6.786 -2.410 42.595 1.00 45.34 161 ARG A O 1
ATOM 1317 N N . ASN A 1 162 ? -7.637 -1.038 41.023 1.00 41.81 162 ASN A N 1
ATOM 1318 C CA . ASN A 1 162 ? -8.448 -0.257 41.957 1.00 41.81 162 ASN A CA 1
ATOM 1319 C C . ASN A 1 162 ? -9.796 -0.921 42.261 1.00 41.81 162 ASN A C 1
ATOM 1321 O O . ASN A 1 162 ? -10.232 -0.882 43.404 1.00 41.81 162 ASN A O 1
ATOM 1325 N N . THR A 1 163 ? -10.413 -1.621 41.304 1.00 47.75 163 THR A N 1
ATOM 1326 C CA . THR A 1 163 ? -11.658 -2.373 41.563 1.00 47.75 163 THR A CA 1
ATOM 1327 C C . THR A 1 163 ? -11.450 -3.559 42.510 1.00 47.75 163 THR A C 1
ATOM 1329 O O . THR A 1 163 ? -12.301 -3.826 43.349 1.00 47.75 163 THR A O 1
ATOM 1332 N N . LEU A 1 164 ? -10.291 -4.226 42.456 1.00 48.19 164 LEU A N 1
ATOM 1333 C CA . LEU A 1 164 ? -9.947 -5.315 43.385 1.00 48.19 164 LEU A CA 1
ATOM 1334 C C . LEU A 1 164 ? -9.617 -4.845 44.814 1.00 48.19 164 LEU A C 1
ATOM 1336 O O . LEU A 1 164 ? -9.566 -5.677 45.713 1.00 48.19 164 LEU A O 1
ATOM 1340 N N . LYS A 1 165 ? -9.396 -3.542 45.033 1.00 47.16 165 LYS A N 1
ATOM 1341 C CA . LYS A 1 165 ? -9.178 -2.960 46.369 1.00 47.16 165 LYS A CA 1
ATOM 1342 C C . LYS A 1 165 ? -10.455 -2.456 47.045 1.00 47.16 165 LYS A C 1
ATOM 1344 O O . LYS A 1 165 ? -10.404 -2.182 48.231 1.00 47.16 165 LYS A O 1
ATOM 1349 N N . ILE A 1 166 ? -11.562 -2.316 46.313 1.00 51.53 166 ILE A N 1
ATOM 1350 C CA . ILE A 1 166 ? -12.848 -1.849 46.867 1.00 51.53 166 ILE A CA 1
ATOM 1351 C C . ILE A 1 166 ? -13.728 -3.038 47.314 1.00 51.53 166 ILE A C 1
ATOM 1353 O O . ILE A 1 166 ? -14.701 -2.856 48.031 1.00 51.53 166 ILE A O 1
ATOM 1357 N N . ILE A 1 167 ? -13.380 -4.266 46.905 1.00 50.94 167 ILE A N 1
ATOM 1358 C CA . ILE A 1 167 ? -14.137 -5.504 47.189 1.00 50.94 167 ILE A CA 1
ATOM 1359 C C . ILE A 1 167 ? -13.404 -6.386 48.233 1.00 50.94 167 ILE A C 1
ATOM 1361 O O . ILE A 1 167 ? -13.691 -7.569 48.381 1.00 50.94 167 ILE A O 1
ATOM 1365 N N . LYS A 1 168 ? -12.430 -5.834 48.958 1.00 45.03 168 LYS A N 1
ATOM 1366 C CA . LYS A 1 168 ? -11.799 -6.465 50.127 1.00 45.03 168 LYS A CA 1
ATOM 1367 C C . LYS A 1 168 ? -11.905 -5.526 51.309 1.00 45.03 168 LYS A C 1
ATOM 1369 O O . LYS A 1 168 ? -12.033 -6.060 52.427 1.00 45.03 168 LYS A O 1
#